Protein AF-A0A7S1ATR2-F1 (afdb_monomer_lite)

Foldseek 3Di:
DVVVVVLQCVLQPPHPDHDPCSCPVRVVVVVVVVVVLVVVLVVLPDADDLVPCVLSNVVSLPSVPPQWAFLVSQLVSLLRFFPQDVQQPDDDPNRSVSSSVQSSVQSVVLDDCVQAVTTGGSCQCVPDSHSSVSSVVRTHGDPPPDPPDDD

Secondary structure (DSSP, 8-state):
-HHHHHHHHHHHTTSSS--HHHIIIIIHHHHHHHHHHHHHHHHT-SPPPTTT-HHHHHHHH-SS--SEEEHHHHHHHHHHHS-HHHHH-S-SSHHHHHHHHHHHHHHHHH--TTT-SSEEEHHHHHSTTSHHHHHHHHS-PPP---TT---

Organism: Noctiluca scintillans (NCBI:txid2966)

Radius of gyration: 18.46 Å; chains: 1; bounding box: 58×36×49 Å

Sequence (151 aa):
SEQLQDHWSNWCGKSSSLTETGFLEQMWPWVSDNLLQLVAEEQRGSPPSLAEDPSAWFRHFDYDDTGSLTKPQVARGCAKCCDLDSLAGKSSLGSRRAAVQRVRNVVEECWDSQRWATAVPLADFAAPKGLAFQLSRRLPWPPVVRRGESL

pLDDT: mean 85.07, std 13.61, range [41.25, 98.31]

Structure (mmCIF, N/CA/C/O backbone):
data_AF-A0A7S1ATR2-F1
#
_entry.id   AF-A0A7S1ATR2-F1
#
loop_
_atom_site.group_PDB
_atom_site.id
_atom_site.type_symbol
_atom_site.label_atom_id
_atom_site.label_alt_id
_atom_site.label_comp_id
_atom_site.label_asym_id
_atom_site.label_entity_id
_atom_site.label_seq_id
_atom_site.pdbx_PDB_ins_code
_atom_site.Cartn_x
_atom_site.Cartn_y
_atom_site.Cartn_z
_atom_site.occupancy
_atom_site.B_iso_or_equiv
_atom_site.auth_seq_id
_atom_site.auth_comp_id
_atom_site.auth_asym_id
_atom_site.auth_atom_id
_atom_site.pdbx_PDB_model_num
ATOM 1 N N . SER A 1 1 ? 9.240 7.612 -15.435 1.00 50.59 1 SER A N 1
ATOM 2 C CA . SER A 1 1 ? 9.757 7.374 -14.071 1.00 50.59 1 SER A CA 1
ATOM 3 C C . SER A 1 1 ? 11.198 6.928 -14.223 1.00 50.59 1 SER A C 1
ATOM 5 O O . SER A 1 1 ? 11.462 6.263 -15.215 1.00 50.59 1 SER A O 1
ATOM 7 N N . GLU A 1 2 ? 12.105 7.289 -13.310 1.00 41.25 2 GLU A N 1
ATOM 8 C CA . GLU A 1 2 ? 13.527 6.870 -13.363 1.00 41.25 2 GLU A CA 1
ATOM 9 C C . GLU A 1 2 ? 13.681 5.363 -13.604 1.00 41.25 2 GLU A C 1
ATOM 11 O O . GLU A 1 2 ? 14.382 4.961 -14.521 1.00 41.25 2 GLU A O 1
ATOM 16 N N . GLN A 1 3 ? 12.870 4.544 -12.928 1.00 59.41 3 GLN A N 1
ATOM 17 C CA . GLN A 1 3 ? 12.875 3.083 -13.085 1.00 59.41 3 GLN A CA 1
ATOM 18 C C . GLN A 1 3 ? 12.712 2.600 -14.540 1.00 59.41 3 GLN A C 1
ATOM 20 O O . GLN A 1 3 ? 13.352 1.639 -14.942 1.00 59.41 3 GLN A O 1
ATOM 25 N N . LEU A 1 4 ? 11.886 3.265 -15.358 1.00 65.94 4 LEU A N 1
ATOM 26 C CA . LEU A 1 4 ? 11.695 2.887 -16.767 1.00 65.94 4 LEU A CA 1
ATOM 27 C C . LEU A 1 4 ? 12.898 3.269 -17.642 1.00 65.94 4 LEU A C 1
ATOM 29 O O . LEU A 1 4 ? 13.191 2.567 -18.604 1.00 65.94 4 LEU A O 1
ATOM 33 N N . GLN A 1 5 ? 13.596 4.362 -17.314 1.00 64.31 5 GLN A N 1
ATOM 34 C CA . GLN A 1 5 ? 14.826 4.766 -18.008 1.00 64.31 5 GLN A CA 1
ATOM 35 C C . GLN A 1 5 ? 16.005 3.852 -17.651 1.00 64.31 5 GLN A C 1
ATOM 37 O O . GLN A 1 5 ? 16.804 3.516 -18.530 1.00 64.31 5 GLN A O 1
ATOM 42 N N . ASP A 1 6 ? 16.066 3.392 -16.403 1.00 73.25 6 ASP A N 1
ATOM 43 C CA . ASP A 1 6 ? 17.066 2.421 -15.953 1.00 73.25 6 ASP A CA 1
ATOM 44 C C . ASP A 1 6 ? 16.861 1.064 -16.641 1.00 73.25 6 ASP A C 1
ATOM 46 O O . ASP A 1 6 ? 17.800 0.479 -17.183 1.00 73.25 6 ASP A O 1
ATOM 50 N N . HIS A 1 7 ? 15.609 0.597 -16.717 1.00 78.12 7 HIS A N 1
ATOM 51 C CA . HIS A 1 7 ? 15.266 -0.612 -17.462 1.00 78.12 7 HIS A CA 1
ATOM 52 C C . HIS A 1 7 ? 15.553 -0.476 -18.964 1.00 78.12 7 HIS A C 1
ATOM 54 O O . HIS A 1 7 ? 16.103 -1.401 -19.553 1.00 78.12 7 HIS A O 1
ATOM 60 N N . TRP A 1 8 ? 15.264 0.680 -19.574 1.00 79.00 8 TRP A N 1
ATOM 61 C CA . TRP A 1 8 ? 15.525 0.922 -20.997 1.00 79.00 8 TRP A CA 1
ATOM 62 C C . TRP A 1 8 ? 17.004 0.770 -21.363 1.00 79.00 8 TRP A C 1
ATOM 64 O O . TRP A 1 8 ? 17.337 0.112 -22.350 1.00 79.00 8 TRP A O 1
ATOM 74 N N . SER A 1 9 ? 17.889 1.339 -20.543 1.00 82.88 9 SER A N 1
ATOM 75 C CA . SER A 1 9 ? 19.338 1.230 -20.737 1.00 82.88 9 SER A CA 1
ATOM 76 C C . SER A 1 9 ? 19.808 -0.224 -20.621 1.00 82.88 9 SER A C 1
ATOM 78 O O . SER A 1 9 ? 20.608 -0.679 -21.435 1.00 82.88 9 SER A O 1
ATOM 80 N N . ASN A 1 10 ? 19.247 -0.987 -19.677 1.00 83.19 10 ASN A N 1
ATOM 81 C CA . ASN A 1 10 ? 19.546 -2.413 -19.530 1.00 83.19 10 ASN A CA 1
ATOM 82 C C . ASN A 1 10 ? 19.058 -3.241 -20.730 1.00 83.19 10 ASN A C 1
ATOM 84 O O . ASN A 1 10 ? 19.819 -4.045 -21.271 1.00 83.19 10 ASN A O 1
ATOM 88 N N . TRP A 1 11 ? 17.831 -2.999 -21.202 1.00 85.75 11 TRP A N 1
ATOM 89 C CA . TRP A 1 11 ? 17.247 -3.716 -22.340 1.00 85.75 11 TRP A CA 1
ATOM 90 C C . TRP A 1 11 ? 18.001 -3.461 -23.647 1.00 85.75 11 TRP A C 1
ATOM 92 O O . TRP A 1 11 ? 18.158 -4.370 -24.459 1.00 85.75 11 TRP A O 1
ATOM 102 N N . CYS A 1 12 ? 18.497 -2.237 -23.845 1.00 84.94 12 CYS A N 1
ATOM 103 C CA . CYS A 1 12 ? 19.293 -1.888 -25.021 1.00 84.94 12 CYS A CA 1
ATOM 104 C C . CYS A 1 12 ? 20.766 -2.329 -24.890 1.00 84.94 12 CYS A C 1
ATOM 106 O O . CYS A 1 12 ? 21.476 -2.451 -25.893 1.00 84.94 12 CYS A O 1
ATOM 108 N N . GLY A 1 13 ? 21.246 -2.605 -23.673 1.00 80.81 13 GLY A N 1
ATOM 109 C CA . GLY A 1 13 ? 22.628 -2.997 -23.410 1.00 80.81 13 GLY A CA 1
ATOM 110 C C . GLY A 1 13 ? 23.620 -1.924 -23.873 1.00 80.81 13 GLY A C 1
ATOM 111 O O . GLY A 1 13 ? 23.603 -0.796 -23.394 1.00 80.81 13 GLY A O 1
ATOM 112 N N . LYS A 1 14 ? 24.508 -2.274 -24.815 1.00 78.12 14 LYS A N 1
ATOM 113 C CA . LYS A 1 14 ? 25.454 -1.322 -25.442 1.00 78.12 14 LYS A CA 1
ATOM 114 C C . LYS A 1 14 ? 24.884 -0.619 -26.681 1.00 78.12 14 LYS A C 1
ATOM 116 O O . LYS A 1 14 ? 25.548 0.248 -27.244 1.00 78.12 14 LYS A O 1
ATOM 121 N N . SER A 1 15 ? 23.709 -1.035 -27.146 1.00 75.44 15 SER A N 1
ATOM 122 C CA . SER A 1 15 ? 23.043 -0.441 -28.301 1.00 75.44 15 SER A CA 1
ATOM 123 C C . SER A 1 15 ? 22.290 0.817 -27.876 1.00 75.44 15 SER A C 1
ATOM 125 O O . SER A 1 15 ? 21.780 0.908 -26.763 1.00 75.44 15 SER A O 1
ATOM 127 N N . SER A 1 16 ? 22.171 1.784 -28.781 1.00 80.31 16 SER A N 1
ATOM 128 C CA . SER A 1 16 ? 21.263 2.927 -28.620 1.00 80.31 16 SER A CA 1
ATOM 129 C C . SER A 1 16 ? 19.802 2.579 -28.941 1.00 80.31 16 SER A C 1
ATOM 131 O O . SER A 1 16 ? 18.923 3.429 -28.810 1.00 80.31 16 SER A O 1
ATOM 133 N N . SER A 1 17 ? 19.541 1.345 -29.382 1.00 85.12 17 SER A N 1
ATOM 134 C CA . SER A 1 17 ? 18.225 0.851 -29.792 1.00 85.12 17 SER A CA 1
ATOM 135 C C . SER A 1 17 ? 17.948 -0.552 -29.252 1.00 85.12 17 SER A C 1
ATOM 137 O O . SER A 1 17 ? 18.873 -1.346 -29.051 1.00 85.12 17 SER A O 1
ATOM 139 N N . LEU A 1 18 ? 16.666 -0.857 -29.045 1.00 87.31 18 LEU A N 1
ATOM 140 C CA . LEU A 1 18 ? 16.206 -2.161 -28.581 1.00 87.31 18 LEU A CA 1
ATOM 141 C C . LEU A 1 18 ? 16.381 -3.204 -29.693 1.00 87.31 18 LEU A C 1
ATOM 143 O O . LEU A 1 18 ? 15.736 -3.120 -30.737 1.00 87.31 18 LEU A O 1
ATOM 147 N N . THR A 1 19 ? 17.262 -4.177 -29.470 1.00 91.44 19 THR A N 1
ATOM 148 C CA . THR A 1 19 ? 17.450 -5.312 -30.382 1.00 91.44 19 THR A CA 1
ATOM 149 C C . THR A 1 19 ? 16.386 -6.380 -30.141 1.00 91.44 19 THR A C 1
ATOM 151 O O . THR A 1 19 ? 15.756 -6.405 -29.086 1.00 91.44 19 THR A O 1
ATOM 154 N N . GLU A 1 20 ? 16.210 -7.301 -31.090 1.00 89.69 20 GLU A N 1
ATOM 155 C CA . GLU A 1 20 ? 15.305 -8.447 -30.925 1.00 89.69 20 GLU A CA 1
ATOM 156 C C . GLU A 1 20 ? 15.653 -9.276 -29.679 1.00 89.69 20 GLU A C 1
ATOM 158 O O . GLU A 1 20 ? 14.774 -9.589 -28.880 1.00 89.69 20 GLU A O 1
ATOM 163 N N . THR A 1 21 ? 16.941 -9.540 -29.443 1.00 87.12 21 THR A N 1
ATOM 164 C CA . THR A 1 21 ? 17.422 -10.215 -28.228 1.00 87.12 21 THR A CA 1
ATOM 165 C C . THR A 1 21 ? 17.117 -9.404 -26.967 1.00 87.12 21 THR A C 1
ATOM 167 O O . THR A 1 21 ? 16.603 -9.950 -25.997 1.00 87.12 21 THR A O 1
ATOM 170 N N . GLY A 1 22 ? 17.363 -8.088 -26.976 1.00 86.31 22 GLY A N 1
ATOM 171 C CA . GLY A 1 22 ? 17.025 -7.214 -25.847 1.00 86.31 22 GLY A CA 1
ATOM 172 C C . GLY A 1 22 ? 15.521 -7.178 -25.557 1.00 86.31 22 GLY A C 1
ATOM 173 O O . GLY A 1 22 ? 15.105 -7.157 -24.397 1.00 86.31 22 GLY A O 1
ATOM 174 N N . PHE A 1 23 ? 14.695 -7.240 -26.603 1.00 88.12 23 PHE A N 1
ATOM 175 C CA . PHE A 1 23 ? 13.250 -7.351 -26.476 1.00 88.12 23 PHE A CA 1
ATOM 176 C C . PHE A 1 23 ? 12.839 -8.699 -25.873 1.00 88.12 23 PHE A C 1
ATOM 178 O O . PHE A 1 23 ? 12.171 -8.707 -24.845 1.00 88.12 23 PHE A O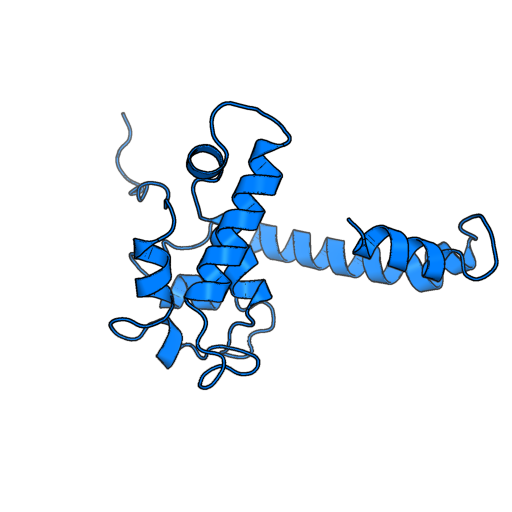 1
ATOM 185 N N . LEU A 1 24 ? 13.243 -9.825 -26.465 1.00 89.69 24 LEU A N 1
ATOM 186 C CA . LEU A 1 24 ? 12.774 -11.156 -26.063 1.00 89.69 24 LEU A CA 1
ATOM 187 C C . LEU A 1 24 ? 13.343 -11.631 -24.723 1.00 89.69 24 LEU A C 1
ATOM 189 O O . LEU A 1 24 ? 12.624 -12.264 -23.955 1.00 89.69 24 LEU A O 1
ATOM 193 N N . GLU A 1 25 ? 14.611 -11.342 -24.433 1.00 87.50 25 GLU A N 1
ATOM 194 C CA . GLU A 1 25 ? 15.293 -11.899 -23.258 1.00 87.50 25 GLU A CA 1
ATOM 195 C C . GLU A 1 25 ? 15.249 -10.976 -22.040 1.00 87.50 25 GLU A C 1
ATOM 197 O O . GLU A 1 25 ? 15.388 -11.452 -20.916 1.00 87.50 25 GLU A O 1
ATOM 202 N N . GLN A 1 26 ? 15.047 -9.666 -22.232 1.00 86.31 26 GLN A N 1
ATOM 203 C CA . GLN A 1 26 ? 15.052 -8.713 -21.119 1.00 86.31 26 GLN A CA 1
ATOM 204 C C . GLN A 1 26 ? 13.730 -7.969 -20.944 1.00 86.31 26 GLN A C 1
ATOM 206 O O . GLN A 1 26 ? 13.154 -7.987 -19.855 1.00 86.31 26 GLN A O 1
ATOM 211 N N . MET A 1 27 ? 13.234 -7.301 -21.991 1.00 88.06 27 MET A N 1
ATOM 212 C CA . MET A 1 27 ? 12.010 -6.503 -21.878 1.00 88.06 27 MET A CA 1
ATOM 213 C C . MET A 1 27 ? 10.768 -7.386 -21.741 1.00 88.06 27 MET A C 1
ATOM 215 O O . MET A 1 27 ? 9.921 -7.115 -20.893 1.00 88.06 27 MET A O 1
ATOM 219 N N . TRP A 1 28 ? 10.640 -8.429 -22.560 1.00 86.44 28 TRP A N 1
ATOM 220 C CA . TRP A 1 28 ? 9.441 -9.257 -22.625 1.00 86.44 28 TRP A CA 1
ATOM 221 C C . TRP A 1 28 ? 9.137 -9.993 -21.316 1.00 86.44 28 TRP A C 1
ATOM 223 O O . TRP A 1 28 ? 7.989 -9.900 -20.887 1.00 86.44 28 TRP A O 1
ATOM 233 N N . PRO A 1 29 ? 10.097 -10.635 -20.619 1.00 86.25 29 PRO A N 1
ATOM 234 C CA . PRO A 1 29 ? 9.832 -11.226 -19.308 1.00 86.25 29 PRO A CA 1
ATOM 235 C C . PRO A 1 29 ? 9.296 -10.192 -18.315 1.00 86.25 29 PRO A C 1
ATOM 237 O O . PRO A 1 29 ? 8.263 -10.412 -17.692 1.00 86.25 29 PRO A O 1
ATOM 240 N N . TRP A 1 30 ? 9.917 -9.007 -18.260 1.00 84.00 30 TRP A N 1
ATOM 241 C CA . TRP A 1 30 ? 9.449 -7.922 -17.399 1.00 84.00 30 TRP A CA 1
ATOM 242 C C . TRP A 1 30 ? 8.032 -7.471 -17.773 1.00 84.00 30 TRP A C 1
ATOM 244 O O . TRP A 1 30 ? 7.175 -7.347 -16.901 1.00 84.00 30 TRP A O 1
ATOM 254 N N . VAL A 1 31 ? 7.748 -7.247 -19.060 1.00 84.38 31 VAL A N 1
ATOM 255 C CA . VAL A 1 31 ? 6.413 -6.840 -19.526 1.00 84.38 31 VAL A CA 1
ATOM 256 C C . VAL A 1 31 ? 5.379 -7.924 -19.231 1.00 84.38 31 VAL A C 1
ATOM 258 O O . VAL A 1 31 ? 4.317 -7.606 -18.707 1.00 84.38 31 VAL A O 1
ATOM 261 N N . SER A 1 32 ? 5.687 -9.187 -19.521 1.00 85.81 32 SER A N 1
ATOM 262 C CA . SER A 1 32 ? 4.817 -10.337 -19.272 1.00 85.81 32 SER A CA 1
ATOM 263 C C . SER A 1 32 ? 4.480 -10.469 -17.787 1.00 85.81 32 SER A C 1
ATOM 265 O O . SER A 1 32 ? 3.306 -10.579 -17.440 1.00 85.81 32 SER A O 1
ATOM 267 N N . ASP A 1 33 ? 5.473 -10.374 -16.902 1.00 79.94 33 ASP A N 1
ATOM 268 C CA . ASP A 1 33 ? 5.259 -10.432 -15.454 1.00 79.94 33 ASP A CA 1
ATOM 269 C C . ASP A 1 33 ? 4.388 -9.268 -14.964 1.00 79.94 33 ASP A C 1
ATOM 271 O O . ASP A 1 33 ? 3.466 -9.461 -14.170 1.00 79.94 33 ASP A O 1
ATOM 275 N N . ASN A 1 34 ? 4.619 -8.056 -15.481 1.00 79.12 34 ASN A N 1
ATOM 276 C CA . ASN A 1 34 ? 3.790 -6.895 -15.153 1.00 79.12 34 ASN A CA 1
ATOM 277 C C . ASN A 1 34 ? 2.352 -7.053 -15.674 1.00 79.12 34 ASN A C 1
ATOM 279 O O . ASN A 1 34 ? 1.408 -6.694 -14.973 1.00 79.12 34 ASN A O 1
ATOM 283 N N . LEU A 1 35 ? 2.160 -7.609 -16.874 1.00 80.69 35 LEU A N 1
ATOM 284 C CA . LEU A 1 35 ? 0.832 -7.893 -17.423 1.00 80.69 35 LEU A CA 1
ATOM 285 C C . LEU A 1 35 ? 0.100 -8.955 -16.596 1.00 80.69 35 LEU A C 1
ATOM 287 O O . LEU A 1 35 ? -1.072 -8.767 -16.281 1.00 80.69 35 LEU A O 1
ATOM 291 N N . LEU A 1 36 ? 0.782 -10.028 -16.190 1.00 78.94 36 LEU A N 1
ATOM 292 C CA . LEU A 1 36 ? 0.213 -11.054 -15.313 1.00 78.94 36 LEU A CA 1
ATOM 293 C C . LEU A 1 36 ? -0.205 -10.469 -13.961 1.00 78.94 36 LEU A C 1
ATOM 295 O O . LEU A 1 36 ? -1.295 -10.772 -13.479 1.00 78.94 36 LEU A O 1
ATOM 299 N N . GLN A 1 37 ? 0.612 -9.586 -13.379 1.00 73.75 37 GLN A N 1
ATOM 300 C CA . GLN A 1 37 ? 0.242 -8.869 -12.158 1.00 73.75 37 GLN A CA 1
ATOM 301 C C . GLN A 1 37 ? -0.993 -7.987 -12.362 1.00 73.75 37 GLN A C 1
ATOM 303 O O . GLN A 1 37 ? -1.888 -8.010 -11.523 1.00 73.75 37 GLN A O 1
ATOM 308 N N . LEU A 1 38 ? -1.086 -7.250 -13.474 1.00 74.94 38 LEU A N 1
ATOM 309 C CA . LEU A 1 38 ? -2.260 -6.424 -13.780 1.00 74.94 38 LEU A CA 1
ATOM 310 C C . LEU A 1 38 ? -3.534 -7.267 -13.945 1.00 74.94 38 LEU A C 1
ATOM 312 O O . LEU A 1 38 ? -4.575 -6.903 -13.404 1.00 74.94 38 LEU A O 1
ATOM 316 N N . VAL A 1 39 ? -3.447 -8.410 -14.631 1.00 78.94 39 VAL A N 1
ATOM 317 C CA . VAL A 1 39 ? -4.578 -9.339 -14.798 1.00 78.94 39 VAL A CA 1
ATOM 318 C C . VAL A 1 39 ? -4.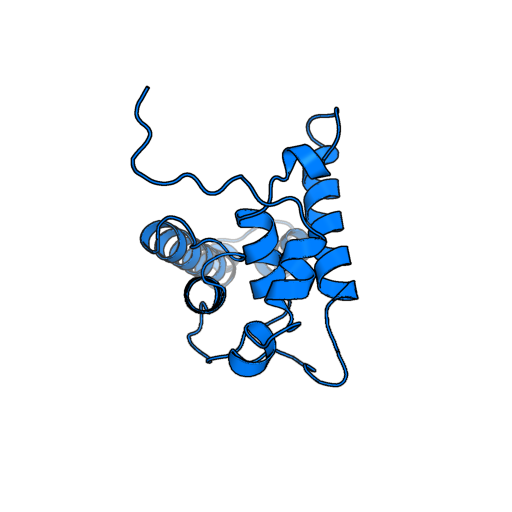999 -9.941 -13.457 1.00 78.94 39 VAL A C 1
ATOM 320 O O . VAL A 1 39 ? -6.188 -9.987 -13.145 1.00 78.94 39 VAL A O 1
ATOM 323 N N . ALA A 1 40 ? -4.041 -10.376 -12.634 1.00 77.50 40 ALA A N 1
ATOM 324 C CA . ALA A 1 40 ? -4.328 -10.899 -11.302 1.00 77.50 40 ALA A CA 1
ATOM 325 C C . ALA A 1 40 ? -4.976 -9.834 -10.401 1.00 77.50 40 ALA A C 1
ATOM 327 O O . ALA A 1 40 ? -5.898 -10.140 -9.646 1.00 77.50 40 ALA A O 1
ATOM 328 N N . GLU A 1 41 ? -4.530 -8.579 -10.496 1.00 75.00 41 GLU A N 1
ATOM 329 C CA . GLU A 1 41 ? -5.143 -7.449 -9.795 1.00 75.00 41 GLU A CA 1
ATOM 330 C C . GLU A 1 41 ? -6.590 -7.197 -10.255 1.00 75.00 41 GLU A C 1
ATOM 332 O O . GLU A 1 41 ? -7.453 -6.972 -9.409 1.00 75.00 41 GLU A O 1
ATOM 337 N N . GLU A 1 42 ? -6.882 -7.265 -11.558 1.00 78.06 42 GLU A N 1
ATOM 338 C CA . GLU A 1 42 ? -8.241 -7.084 -12.092 1.00 78.06 42 GLU A CA 1
ATOM 339 C C . GLU A 1 42 ? -9.201 -8.187 -11.611 1.00 78.06 42 GLU A C 1
ATOM 341 O O . GLU A 1 42 ? -10.339 -7.910 -11.229 1.00 78.06 42 GLU A O 1
ATOM 346 N N . GLN A 1 43 ? -8.722 -9.431 -11.526 1.00 83.12 43 GLN A N 1
ATOM 347 C CA . GLN A 1 43 ? -9.514 -10.569 -11.046 1.00 83.12 43 GLN A CA 1
ATOM 348 C C . GLN A 1 43 ? -9.835 -10.519 -9.543 1.00 83.12 43 GLN A C 1
ATOM 350 O O . GLN A 1 43 ? -10.840 -11.093 -9.119 1.00 83.12 43 GLN A O 1
ATOM 355 N N . ARG A 1 44 ? -9.030 -9.825 -8.723 1.00 82.94 44 ARG A N 1
ATOM 356 C CA . ARG A 1 44 ? -9.281 -9.674 -7.273 1.00 82.94 44 ARG A CA 1
ATOM 357 C C . ARG A 1 44 ? -10.482 -8.768 -6.960 1.00 82.94 44 ARG A C 1
ATOM 359 O O . ARG A 1 44 ? -10.962 -8.773 -5.826 1.00 82.94 44 ARG A O 1
ATOM 366 N N . GLY A 1 45 ? -10.985 -8.021 -7.945 1.00 85.94 45 GLY A N 1
ATOM 367 C CA . GLY A 1 45 ? -12.145 -7.145 -7.801 1.00 85.94 45 GLY A CA 1
ATOM 368 C C . GLY A 1 45 ? -11.863 -5.884 -6.979 1.00 85.94 45 GLY A C 1
ATOM 369 O O . GLY A 1 45 ? -10.718 -5.483 -6.778 1.00 85.94 45 GLY A O 1
ATOM 370 N N . SER A 1 46 ? -12.924 -5.217 -6.517 1.00 86.62 46 SER A N 1
ATOM 371 C CA . SER A 1 46 ? -12.775 -3.998 -5.717 1.00 86.62 46 SER A CA 1
ATOM 372 C C . SER A 1 46 ? -12.190 -4.309 -4.332 1.00 86.62 46 SER A C 1
ATOM 374 O O . SER A 1 46 ? -12.684 -5.217 -3.657 1.00 86.62 46 SER A O 1
ATOM 376 N N . PRO A 1 47 ? -11.183 -3.546 -3.874 1.00 89.69 47 PRO A N 1
ATOM 377 C CA . PRO A 1 47 ? -10.606 -3.736 -2.552 1.00 89.69 47 PRO A CA 1
ATOM 378 C C . PRO A 1 47 ? -11.641 -3.474 -1.442 1.00 89.69 47 PRO A C 1
ATOM 380 O O . PRO A 1 47 ? -12.477 -2.576 -1.589 1.00 89.69 47 PRO A O 1
ATOM 383 N N . PRO A 1 48 ? -11.588 -4.215 -0.317 1.00 92.50 48 PRO A N 1
ATOM 384 C CA . PRO A 1 48 ? -12.401 -3.938 0.870 1.00 92.50 48 PRO A CA 1
ATOM 385 C C . PRO A 1 48 ? -12.162 -2.530 1.433 1.00 92.50 48 PRO A C 1
ATOM 387 O O . PRO A 1 48 ? -11.172 -1.878 1.111 1.00 92.50 48 PRO A O 1
ATOM 390 N N . SER A 1 49 ? -13.039 -2.050 2.315 1.00 90.81 49 SER A N 1
ATOM 391 C CA . SER A 1 49 ? -12.810 -0.788 3.031 1.00 90.81 49 SER A CA 1
ATOM 392 C C . SER A 1 49 ? -11.731 -0.968 4.102 1.00 90.81 49 SER A C 1
ATOM 394 O O . SER A 1 49 ? -11.891 -1.794 5.000 1.00 90.81 49 SER A O 1
ATOM 396 N N . LEU A 1 50 ? -10.663 -0.160 4.057 1.00 93.44 50 LEU A N 1
ATOM 397 C CA . LEU A 1 50 ? -9.601 -0.184 5.076 1.00 93.44 50 LEU A CA 1
ATOM 398 C C . LEU A 1 50 ? -10.143 0.124 6.483 1.00 93.44 50 LEU A C 1
ATOM 400 O O . LEU A 1 50 ? -9.627 -0.390 7.473 1.00 93.44 50 LEU A O 1
ATOM 404 N N . ALA A 1 51 ? -11.164 0.979 6.571 1.00 90.12 51 ALA A N 1
ATOM 405 C CA . ALA A 1 51 ? -11.743 1.403 7.840 1.00 90.12 51 ALA A CA 1
ATOM 406 C C . ALA A 1 51 ? -12.713 0.367 8.432 1.00 90.12 51 ALA A C 1
ATOM 408 O O . ALA A 1 51 ? -12.798 0.264 9.653 1.00 90.12 51 ALA A O 1
ATOM 409 N N . GLU A 1 52 ? -13.437 -0.379 7.592 1.00 91.56 52 GLU A N 1
ATOM 410 C CA . GLU A 1 52 ? -14.433 -1.359 8.055 1.00 91.56 52 GLU A CA 1
ATOM 411 C C . GLU A 1 52 ? -13.848 -2.762 8.229 1.00 91.56 52 GLU A C 1
ATOM 413 O O . GLU A 1 52 ? -14.168 -3.436 9.203 1.00 91.56 52 GLU A O 1
ATOM 418 N N . ASP A 1 53 ? -12.978 -3.195 7.312 1.00 94.94 53 ASP A N 1
ATOM 419 C CA . ASP A 1 53 ? -12.334 -4.508 7.364 1.00 94.94 53 ASP A CA 1
ATOM 420 C C . ASP A 1 53 ? -10.848 -4.408 6.968 1.00 94.94 53 ASP A C 1
ATOM 422 O O . ASP A 1 53 ? -10.451 -4.765 5.850 1.00 94.94 53 ASP A O 1
ATOM 426 N N . PRO A 1 54 ? -9.987 -3.936 7.891 1.00 96.31 54 PRO A N 1
ATOM 427 C CA . PRO A 1 54 ? -8.554 -3.829 7.639 1.00 96.31 54 PRO A CA 1
ATOM 428 C C . PRO A 1 54 ? -7.903 -5.189 7.362 1.00 96.31 54 PRO A C 1
ATOM 430 O O . PRO A 1 54 ? -6.900 -5.249 6.656 1.00 96.31 54 PRO A O 1
ATOM 433 N N . SER A 1 55 ? -8.468 -6.290 7.867 1.00 97.44 55 SER A N 1
ATOM 434 C CA . SER A 1 55 ? -7.906 -7.630 7.667 1.00 97.44 55 SER A CA 1
ATOM 435 C C . SER A 1 55 ? -8.196 -8.172 6.268 1.00 97.44 55 SER A C 1
ATOM 437 O O . SER A 1 55 ? -7.349 -8.835 5.670 1.00 97.44 55 SER A O 1
ATOM 439 N N . ALA A 1 56 ? -9.387 -7.922 5.721 1.00 95.56 56 ALA A N 1
ATOM 440 C CA . ALA A 1 56 ? -9.678 -8.234 4.325 1.00 95.56 56 ALA A CA 1
ATOM 441 C C . ALA A 1 56 ? -8.930 -7.298 3.372 1.00 95.56 56 ALA A C 1
ATOM 443 O O . ALA A 1 56 ? -8.406 -7.770 2.365 1.00 95.56 56 ALA A O 1
ATOM 444 N N . TRP A 1 57 ? -8.816 -6.005 3.703 1.00 96.00 57 TRP A N 1
ATOM 445 C CA . TRP A 1 57 ? -7.984 -5.071 2.939 1.00 96.00 57 TRP A CA 1
ATOM 446 C C . TRP A 1 57 ? -6.535 -5.559 2.865 1.00 96.00 57 TRP A C 1
ATOM 448 O O . TRP A 1 57 ? -5.958 -5.623 1.785 1.00 96.00 57 TRP A O 1
ATOM 458 N N . PHE A 1 58 ? -5.972 -5.978 4.001 1.00 97.50 58 PHE A N 1
ATOM 459 C CA . PHE A 1 58 ? -4.616 -6.511 4.075 1.00 97.50 58 PHE A CA 1
ATOM 460 C C . PHE A 1 58 ? -4.420 -7.692 3.125 1.00 97.50 58 PHE A C 1
ATOM 462 O O . PHE A 1 58 ? -3.560 -7.646 2.252 1.00 97.50 58 PHE A O 1
ATOM 469 N N . ARG A 1 59 ? -5.279 -8.713 3.238 1.00 95.50 59 ARG A N 1
ATOM 470 C CA . ARG A 1 59 ? -5.223 -9.915 2.391 1.00 95.50 59 ARG A CA 1
ATOM 471 C C . ARG A 1 59 ? -5.395 -9.595 0.907 1.00 95.50 59 ARG A C 1
ATOM 473 O O . ARG A 1 59 ? -4.803 -10.253 0.063 1.00 95.50 59 ARG A O 1
ATOM 480 N N . HIS A 1 60 ? -6.181 -8.572 0.576 1.00 93.69 60 HIS A N 1
ATOM 481 C CA . HIS A 1 60 ? -6.355 -8.141 -0.807 1.00 93.69 60 HIS A CA 1
ATOM 482 C C . HIS A 1 60 ? -5.048 -7.609 -1.425 1.00 93.69 60 HIS A C 1
ATOM 484 O O . HIS A 1 60 ? -4.802 -7.842 -2.610 1.00 93.69 60 HIS A O 1
ATOM 490 N N . PHE A 1 61 ? -4.205 -6.932 -0.636 1.00 93.69 61 PHE A N 1
ATOM 491 C CA . PHE A 1 61 ? -2.952 -6.309 -1.092 1.00 93.69 61 PHE A CA 1
ATOM 492 C C . PHE A 1 61 ? -1.679 -7.110 -0.784 1.00 93.69 61 PHE A C 1
ATOM 494 O O . PHE A 1 61 ? -0.602 -6.728 -1.249 1.00 93.69 61 PHE A O 1
ATOM 501 N N . ASP A 1 62 ? -1.797 -8.222 -0.061 1.00 93.88 62 ASP A N 1
ATOM 502 C CA . ASP A 1 62 ? -0.734 -9.213 0.119 1.00 93.88 62 ASP A CA 1
ATOM 503 C C . ASP A 1 62 ? -0.631 -10.037 -1.173 1.00 93.88 62 ASP A C 1
ATOM 505 O O . ASP A 1 62 ? -1.324 -11.032 -1.390 1.00 93.88 62 ASP A O 1
ATOM 509 N N . TYR A 1 63 ? 0.100 -9.497 -2.151 1.00 84.88 63 TYR A N 1
ATOM 510 C CA . TYR A 1 63 ? 0.162 -10.075 -3.498 1.00 84.88 63 TYR A CA 1
ATOM 511 C C . TYR A 1 63 ? 0.880 -11.419 -3.531 1.00 84.88 63 TYR A C 1
ATOM 513 O O . TYR A 1 63 ? 0.518 -12.274 -4.336 1.00 84.88 63 TYR A O 1
ATOM 521 N N . ASP A 1 64 ? 1.869 -11.573 -2.663 1.00 86.38 64 ASP A N 1
ATOM 522 C CA . ASP A 1 64 ? 2.745 -12.726 -2.521 1.00 86.38 64 ASP A CA 1
ATOM 523 C C . ASP A 1 64 ? 2.328 -13.669 -1.379 1.00 86.38 64 ASP A C 1
ATOM 525 O O . ASP A 1 64 ? 3.005 -14.670 -1.160 1.00 86.38 64 ASP A O 1
ATOM 529 N N . ASP A 1 65 ? 1.201 -13.390 -0.709 1.00 89.62 65 ASP A N 1
ATOM 530 C CA . ASP A 1 65 ? 0.608 -14.205 0.368 1.00 89.62 65 ASP A CA 1
ATOM 531 C C . ASP A 1 65 ? 1.616 -14.538 1.481 1.00 89.62 65 ASP A C 1
ATOM 533 O O . ASP A 1 65 ? 1.708 -15.658 1.987 1.00 89.62 65 ASP A O 1
ATOM 537 N N . THR A 1 66 ? 2.428 -13.546 1.849 1.00 94.31 66 THR A N 1
ATOM 538 C CA . THR A 1 66 ? 3.496 -13.716 2.846 1.00 94.31 66 THR A CA 1
ATOM 539 C C . THR A 1 66 ? 2.992 -13.563 4.280 1.00 94.31 66 THR A C 1
ATOM 541 O O . THR A 1 66 ? 3.737 -13.793 5.238 1.00 94.31 66 THR A O 1
ATOM 544 N N . GLY A 1 67 ? 1.740 -13.135 4.457 1.00 96.06 67 GLY A N 1
ATOM 545 C CA . GLY A 1 67 ? 1.166 -12.758 5.746 1.00 96.06 67 GLY A CA 1
ATOM 546 C C . GLY A 1 67 ? 1.681 -11.411 6.264 1.00 96.06 67 GLY A C 1
ATOM 547 O O . GLY A 1 67 ? 1.444 -11.067 7.428 1.00 96.06 67 GLY A O 1
ATOM 548 N N . SER A 1 68 ? 2.402 -10.655 5.431 1.00 97.94 68 SER A N 1
ATOM 549 C CA . SER A 1 68 ? 3.021 -9.365 5.747 1.00 97.94 68 SER A CA 1
ATOM 550 C C . SER A 1 68 ? 2.902 -8.412 4.558 1.00 97.94 68 SER A C 1
ATOM 552 O O . SER A 1 68 ? 3.065 -8.816 3.417 1.00 97.94 68 SER A O 1
ATOM 554 N N . LEU A 1 69 ? 2.670 -7.122 4.805 1.00 97.81 69 LEU A N 1
ATOM 555 C CA . LEU A 1 69 ? 2.703 -6.121 3.737 1.00 97.81 69 LEU A CA 1
ATOM 556 C C . LEU A 1 69 ? 4.007 -5.351 3.761 1.00 97.81 69 LEU A C 1
ATOM 558 O O . LEU A 1 69 ? 4.355 -4.708 4.749 1.00 97.81 69 LEU A O 1
ATOM 562 N N . THR A 1 70 ? 4.702 -5.343 2.637 1.00 96.56 70 THR A N 1
ATOM 563 C CA . THR A 1 70 ? 5.798 -4.413 2.392 1.00 96.56 70 THR A CA 1
ATOM 564 C C . THR A 1 70 ? 5.267 -2.981 2.294 1.00 96.56 70 THR A C 1
ATOM 566 O O . THR A 1 70 ? 4.126 -2.724 1.891 1.00 96.56 70 THR A O 1
ATOM 569 N N . LYS A 1 71 ? 6.118 -2.001 2.605 1.00 95.88 71 LYS A N 1
ATOM 570 C CA . LYS A 1 71 ? 5.763 -0.581 2.468 1.00 95.88 71 LYS A CA 1
ATOM 571 C C . LYS A 1 71 ? 5.251 -0.216 1.052 1.00 95.88 71 LYS A C 1
ATOM 573 O O . LYS A 1 71 ? 4.251 0.502 0.962 1.00 95.88 71 LYS A O 1
ATOM 578 N N . PRO A 1 72 ? 5.837 -0.721 -0.058 1.00 93.62 72 PRO A N 1
ATOM 579 C CA . PRO A 1 72 ? 5.284 -0.521 -1.400 1.00 93.62 72 PRO A CA 1
ATOM 580 C C . PRO A 1 72 ? 3.878 -1.100 -1.606 1.00 93.62 72 PRO A C 1
ATOM 582 O O . PRO A 1 72 ? 3.068 -0.451 -2.272 1.00 93.62 72 PRO A O 1
ATOM 585 N N . GLN A 1 73 ? 3.562 -2.272 -1.039 1.00 94.19 73 GLN A N 1
ATOM 586 C CA . GLN A 1 73 ? 2.210 -2.848 -1.099 1.00 94.19 73 GLN A CA 1
ATOM 587 C C . GLN A 1 73 ? 1.201 -1.955 -0.371 1.00 94.19 73 GLN A C 1
ATOM 589 O O . GLN A 1 73 ? 0.165 -1.617 -0.945 1.00 94.19 73 GLN A O 1
ATOM 594 N N . VAL A 1 74 ? 1.543 -1.472 0.831 1.00 96.94 74 VAL A N 1
ATOM 595 C CA . VAL A 1 74 ? 0.700 -0.523 1.577 1.00 96.94 74 VAL A CA 1
ATOM 596 C C . VAL A 1 74 ? 0.479 0.763 0.779 1.00 96.94 74 VAL A C 1
ATOM 598 O O . VAL A 1 74 ? -0.660 1.182 0.585 1.00 96.94 74 VAL A O 1
ATOM 601 N N . ALA A 1 75 ? 1.544 1.375 0.252 1.00 95.25 75 ALA A N 1
ATOM 602 C CA . ALA A 1 75 ? 1.438 2.603 -0.536 1.00 95.25 75 ALA A CA 1
ATOM 603 C C . ALA A 1 75 ? 0.601 2.421 -1.811 1.00 95.25 75 ALA A C 1
ATOM 605 O O . ALA A 1 75 ? -0.190 3.304 -2.152 1.00 95.25 75 ALA A O 1
ATOM 606 N N . ARG A 1 76 ? 0.740 1.278 -2.500 1.00 91.62 76 ARG A N 1
ATOM 607 C CA . ARG A 1 76 ? -0.082 0.940 -3.670 1.00 91.62 76 ARG A CA 1
ATOM 608 C C . ARG A 1 76 ? -1.551 0.802 -3.279 1.00 91.62 76 ARG A C 1
ATOM 610 O O . ARG A 1 76 ? -2.395 1.397 -3.944 1.00 91.62 76 ARG A O 1
ATOM 617 N N . GLY A 1 77 ? -1.847 0.073 -2.204 1.00 93.62 77 GLY A N 1
ATOM 618 C CA . GLY A 1 77 ? -3.211 -0.084 -1.709 1.00 93.62 77 GLY A CA 1
ATOM 619 C C . GLY A 1 77 ? -3.840 1.257 -1.337 1.00 93.62 77 GLY A C 1
ATOM 620 O O . GLY A 1 77 ? -4.935 1.574 -1.795 1.00 93.62 77 GLY A O 1
ATOM 621 N N . CYS A 1 78 ? -3.121 2.102 -0.592 1.00 95.19 78 CYS A N 1
ATOM 622 C CA . CYS A 1 78 ? -3.582 3.446 -0.253 1.00 95.19 78 CYS A CA 1
ATOM 623 C C . CYS A 1 78 ? -3.883 4.273 -1.508 1.00 95.19 78 CYS A C 1
ATOM 625 O O . CYS A 1 78 ? -4.959 4.847 -1.612 1.00 95.19 78 CYS A O 1
ATOM 627 N N . ALA A 1 79 ? -2.977 4.301 -2.490 1.00 92.06 79 ALA A N 1
ATOM 628 C CA . ALA A 1 79 ? -3.170 5.072 -3.718 1.00 92.06 79 ALA A CA 1
ATOM 629 C C . ALA A 1 79 ? -4.345 4.568 -4.573 1.00 92.06 79 ALA A C 1
ATOM 631 O O . ALA A 1 79 ? -4.954 5.366 -5.280 1.00 92.06 79 ALA A O 1
ATOM 632 N N . LYS A 1 80 ? -4.666 3.268 -4.518 1.00 89.12 80 LYS A N 1
ATOM 633 C CA . LYS A 1 80 ? -5.837 2.696 -5.199 1.00 89.12 80 LYS A CA 1
ATOM 634 C C . LYS A 1 80 ? -7.150 2.999 -4.482 1.00 89.12 80 LYS A C 1
ATOM 636 O O . LYS A 1 80 ? -8.171 3.161 -5.137 1.00 89.12 80 LYS A O 1
ATOM 641 N N . CYS A 1 81 ? -7.121 3.025 -3.155 1.00 90.38 81 CYS A N 1
ATOM 642 C CA . CYS A 1 81 ? -8.322 3.113 -2.336 1.00 90.38 81 CYS A CA 1
ATOM 643 C C . CYS A 1 81 ? -8.661 4.533 -1.881 1.00 90.38 81 CYS A C 1
ATOM 645 O O . CYS A 1 81 ? -9.797 4.746 -1.490 1.00 90.38 81 CYS A O 1
ATOM 647 N N . CYS A 1 82 ? -7.719 5.477 -1.864 1.00 88.62 82 CYS A N 1
ATOM 648 C CA . CYS A 1 82 ? -7.974 6.850 -1.424 1.00 88.62 82 CYS A CA 1
ATOM 649 C C . CYS A 1 82 ? -8.574 7.722 -2.536 1.00 88.62 82 CYS A C 1
ATOM 651 O O . CYS A 1 82 ? -8.382 7.473 -3.728 1.00 88.62 82 CYS A O 1
ATOM 653 N N . ASP A 1 83 ? -9.263 8.788 -2.135 1.00 87.56 83 ASP A N 1
ATOM 654 C CA . ASP A 1 83 ? -9.702 9.842 -3.041 1.00 87.56 83 ASP A CA 1
ATOM 655 C C . ASP A 1 83 ? -8.502 10.721 -3.428 1.00 87.56 83 ASP A C 1
ATOM 657 O O . ASP A 1 83 ? -8.149 11.704 -2.763 1.00 87.56 83 ASP A O 1
ATOM 661 N N . LEU A 1 84 ? -7.832 10.321 -4.510 1.00 84.12 84 LEU A N 1
ATOM 662 C CA . LEU A 1 84 ? -6.683 11.049 -5.034 1.00 84.12 84 LEU A CA 1
ATOM 663 C C . LEU A 1 84 ? -7.057 12.455 -5.502 1.00 84.12 84 LEU A C 1
ATOM 665 O O . LEU A 1 84 ? -6.197 13.325 -5.419 1.00 84.12 84 LEU A O 1
ATOM 669 N N . ASP A 1 85 ? -8.287 12.707 -5.951 1.00 82.88 85 ASP A N 1
ATOM 670 C CA . ASP A 1 85 ? -8.696 14.026 -6.447 1.00 82.88 85 ASP A CA 1
ATOM 671 C C . ASP A 1 85 ? -8.771 15.033 -5.293 1.00 82.88 85 ASP A C 1
ATOM 673 O O . ASP A 1 85 ? -8.263 16.156 -5.403 1.00 82.88 85 ASP A O 1
ATOM 677 N N . SER A 1 86 ? -9.267 14.584 -4.135 1.00 82.00 86 SER A N 1
ATOM 678 C CA . SER A 1 86 ? -9.200 15.338 -2.877 1.00 82.00 86 SER A CA 1
ATOM 679 C C . SER A 1 86 ? -7.761 15.656 -2.441 1.00 82.00 86 SER A C 1
ATOM 681 O O . SER A 1 86 ? -7.511 16.711 -1.854 1.00 82.00 86 SER A O 1
ATOM 683 N N . LEU A 1 87 ? -6.787 14.788 -2.746 1.00 80.00 87 LEU A N 1
ATOM 684 C CA . LEU A 1 87 ? -5.361 15.009 -2.440 1.00 80.00 87 LEU A CA 1
ATOM 685 C C . LEU A 1 87 ? -4.620 15.855 -3.481 1.00 80.00 87 LEU A C 1
ATOM 687 O O . LEU A 1 87 ? -3.589 16.465 -3.168 1.00 80.00 87 LEU A O 1
ATOM 691 N N . ALA A 1 88 ? -5.103 15.836 -4.718 1.00 75.06 88 ALA A N 1
ATOM 692 C CA . ALA A 1 88 ? -4.457 16.420 -5.876 1.00 75.06 88 ALA A CA 1
ATOM 693 C C . ALA A 1 88 ? -4.591 17.957 -5.867 1.00 75.06 88 ALA A C 1
ATOM 695 O O . ALA A 1 88 ? -3.620 18.678 -6.108 1.00 75.06 88 ALA A O 1
ATOM 696 N N . GLY A 1 89 ? -5.753 18.485 -5.478 1.00 65.81 89 GLY A N 1
ATOM 697 C CA . GLY A 1 89 ? -6.065 19.911 -5.615 1.00 65.81 89 GLY A CA 1
ATOM 698 C C . GLY A 1 89 ? -6.468 20.282 -7.054 1.00 65.81 89 GLY A C 1
ATOM 699 O O . GLY A 1 89 ? -6.455 19.457 -7.961 1.00 65.81 89 GLY A O 1
ATOM 700 N N . LYS A 1 90 ? -6.861 21.543 -7.290 1.00 60.19 90 LYS A N 1
ATOM 701 C CA . LYS A 1 90 ? -7.648 21.986 -8.472 1.00 60.19 90 LYS A CA 1
ATOM 702 C C . LYS A 1 90 ? -6.949 21.981 -9.858 1.00 60.19 90 LYS A C 1
ATOM 704 O O . LYS A 1 90 ? -7.507 22.538 -10.797 1.00 60.19 90 LYS A O 1
ATOM 709 N N . SER A 1 91 ? -5.758 21.404 -10.034 1.00 53.62 91 SER A N 1
ATOM 710 C CA . SER A 1 91 ? -5.111 21.272 -11.366 1.00 53.62 91 SER A CA 1
ATOM 711 C C . SER A 1 91 ? -5.103 19.806 -11.819 1.00 53.62 91 SER A C 1
ATOM 713 O O . SER A 1 91 ? -5.315 18.943 -10.986 1.00 53.62 91 SER A O 1
ATOM 715 N N . SER A 1 92 ? -4.932 19.470 -13.103 1.00 60.22 92 SER A N 1
ATOM 716 C CA . SER A 1 92 ? -5.336 18.138 -13.613 1.00 60.22 92 SER A CA 1
ATOM 717 C C . SER A 1 92 ? -4.224 17.090 -13.807 1.00 60.22 92 SER A C 1
ATOM 719 O O . SER A 1 92 ? -4.518 15.901 -13.757 1.00 60.22 92 SER A O 1
ATOM 721 N N . LEU A 1 93 ? -2.944 17.456 -13.988 1.00 54.34 93 LEU A N 1
ATOM 722 C CA . LEU A 1 93 ? -1.880 16.470 -14.305 1.00 54.34 93 LEU A CA 1
ATOM 723 C C . LEU A 1 93 ? -0.675 16.481 -13.349 1.00 54.34 93 LEU A C 1
ATOM 725 O O . LEU A 1 93 ? -0.228 15.415 -12.923 1.00 54.34 93 LEU A O 1
ATOM 729 N N . GLY A 1 94 ? -0.195 17.653 -12.912 1.00 57.91 94 GLY A N 1
ATOM 730 C CA . GLY A 1 94 ? 0.776 17.741 -11.800 1.00 57.91 94 GLY A CA 1
ATOM 731 C C . GLY A 1 94 ? 0.193 17.251 -10.464 1.00 57.91 94 GLY A C 1
ATOM 732 O O . GLY A 1 94 ? 0.896 16.765 -9.581 1.00 57.91 94 GLY A O 1
ATOM 733 N N . SER A 1 95 ? -1.130 17.294 -10.395 1.00 74.31 95 SER A N 1
ATOM 734 C CA . SER A 1 95 ? -1.988 16.987 -9.263 1.00 74.31 95 SER A CA 1
ATOM 735 C C . SER A 1 95 ? -1.969 15.517 -8.852 1.00 74.31 95 SER A C 1
ATOM 737 O O . SER A 1 95 ? -1.759 15.204 -7.685 1.00 74.31 95 SER A O 1
ATOM 739 N N . ARG A 1 96 ? -2.095 14.581 -9.807 1.00 80.69 96 ARG A N 1
ATOM 740 C CA . ARG A 1 96 ? -2.157 13.145 -9.482 1.00 80.69 96 ARG A CA 1
ATOM 741 C C . ARG A 1 96 ? -0.813 12.601 -9.008 1.00 80.69 96 ARG A C 1
ATOM 743 O O . ARG A 1 96 ? -0.761 11.804 -8.076 1.00 80.69 96 ARG A O 1
ATOM 750 N N . ARG A 1 97 ? 0.293 13.062 -9.606 1.00 82.69 97 ARG A N 1
ATOM 751 C CA . ARG A 1 97 ? 1.641 12.725 -9.121 1.00 82.69 97 ARG A CA 1
ATOM 752 C C . ARG A 1 97 ? 1.860 13.278 -7.712 1.00 82.69 97 ARG A C 1
ATOM 754 O O . ARG A 1 97 ? 2.376 12.555 -6.865 1.00 82.69 97 ARG A O 1
ATOM 761 N N . ALA A 1 98 ? 1.442 14.518 -7.458 1.00 83.62 98 ALA A N 1
ATOM 762 C CA . ALA A 1 98 ? 1.506 15.120 -6.130 1.00 83.62 98 ALA A CA 1
ATOM 763 C C . ALA A 1 98 ? 0.630 14.373 -5.107 1.00 83.62 98 ALA A C 1
ATOM 765 O O . ALA A 1 98 ? 1.081 14.139 -3.989 1.00 83.62 98 ALA A O 1
ATOM 766 N N . ALA A 1 99 ? -0.568 13.924 -5.496 1.00 87.69 99 ALA A N 1
ATOM 767 C CA . ALA A 1 99 ? -1.452 13.112 -4.663 1.00 87.69 99 ALA A CA 1
ATOM 768 C C . ALA A 1 99 ? -0.803 11.777 -4.277 1.00 87.69 99 ALA A C 1
ATOM 770 O O . ALA A 1 99 ? -0.725 11.446 -3.096 1.00 87.69 99 ALA A O 1
ATOM 771 N N . VAL A 1 100 ? -0.245 11.048 -5.250 1.00 89.50 100 VAL A N 1
ATOM 772 C CA . VAL A 1 100 ? 0.493 9.800 -4.988 1.00 89.50 100 VAL A CA 1
ATOM 773 C C . VAL A 1 100 ? 1.714 10.054 -4.102 1.00 89.50 100 VAL A C 1
ATOM 775 O O . VAL A 1 100 ? 2.000 9.258 -3.209 1.00 89.50 100 VAL A O 1
ATOM 778 N N . GLN A 1 101 ? 2.428 11.165 -4.303 1.00 89.44 101 GLN A N 1
ATOM 779 C CA . GLN A 1 101 ? 3.544 11.523 -3.430 1.00 89.44 101 GLN A CA 1
ATOM 780 C C . GLN A 1 101 ? 3.076 11.807 -1.997 1.00 89.44 101 GLN A C 1
ATOM 782 O O . GLN A 1 101 ? 3.719 11.365 -1.051 1.00 89.44 101 GLN A O 1
ATOM 787 N N . ARG A 1 102 ? 1.927 12.469 -1.822 1.00 91.00 102 ARG A N 1
ATOM 788 C CA . ARG A 1 102 ? 1.300 12.659 -0.508 1.00 91.00 102 ARG A CA 1
ATOM 789 C C . ARG A 1 102 ? 0.958 11.335 0.159 1.00 91.00 102 ARG A C 1
ATOM 791 O O . ARG A 1 102 ? 1.284 11.161 1.327 1.00 91.00 102 ARG A O 1
ATOM 798 N N . VAL A 1 103 ? 0.370 10.394 -0.582 1.00 94.31 103 VAL A N 1
ATOM 799 C CA . VAL A 1 103 ? 0.096 9.042 -0.075 1.00 94.31 103 VAL A CA 1
ATOM 800 C C . VAL A 1 103 ? 1.378 8.384 0.430 1.00 94.31 103 VAL A C 1
ATOM 802 O O . VAL A 1 103 ? 1.398 7.872 1.546 1.00 94.31 103 VAL A O 1
ATOM 805 N N . ARG A 1 104 ? 2.464 8.435 -0.353 1.00 94.88 104 ARG A N 1
ATOM 806 C CA . ARG A 1 104 ? 3.763 7.876 0.055 1.00 94.88 104 ARG A CA 1
ATOM 807 C C . ARG A 1 104 ? 4.294 8.518 1.330 1.00 94.88 104 ARG A C 1
ATOM 809 O O . ARG A 1 104 ? 4.713 7.790 2.218 1.00 94.88 104 ARG A O 1
ATOM 816 N N . ASN A 1 105 ? 4.237 9.844 1.433 1.00 94.81 105 ASN A N 1
ATOM 817 C CA . ASN A 1 105 ? 4.697 10.558 2.622 1.00 94.81 105 ASN A CA 1
ATOM 818 C C . ASN A 1 105 ? 3.897 10.143 3.865 1.00 94.81 105 ASN A C 1
ATOM 820 O O . ASN A 1 105 ? 4.488 9.849 4.894 1.00 94.81 105 ASN A O 1
ATOM 824 N N . VAL A 1 106 ? 2.567 10.040 3.760 1.00 96.62 106 VAL A N 1
ATOM 825 C CA . VAL A 1 106 ? 1.724 9.595 4.882 1.00 96.62 106 VAL A CA 1
ATOM 826 C C . VAL A 1 106 ? 2.045 8.158 5.290 1.00 96.62 106 VAL A C 1
ATOM 828 O O . VAL A 1 106 ? 2.123 7.866 6.480 1.00 96.62 106 VAL A O 1
ATOM 831 N N . VAL A 1 107 ? 2.252 7.259 4.323 1.00 97.44 107 VAL A N 1
ATOM 832 C CA . VAL A 1 107 ? 2.671 5.882 4.619 1.00 97.44 107 VAL A CA 1
ATOM 833 C C . VAL A 1 107 ? 4.025 5.871 5.322 1.00 97.44 107 VAL A C 1
ATOM 835 O O . VAL A 1 107 ? 4.163 5.162 6.310 1.00 97.44 107 VAL A O 1
ATOM 838 N N . GLU A 1 108 ? 4.987 6.675 4.865 1.00 96.44 108 GLU A N 1
ATOM 839 C CA . GLU A 1 108 ? 6.308 6.799 5.491 1.00 96.44 108 GLU A CA 1
ATOM 840 C C . GLU A 1 108 ? 6.212 7.305 6.936 1.00 96.44 108 GLU A C 1
ATOM 842 O O . GLU A 1 108 ? 6.806 6.719 7.832 1.00 96.44 108 GLU A O 1
ATOM 847 N N . GLU A 1 109 ? 5.412 8.341 7.188 1.00 97.00 109 GLU A N 1
ATOM 848 C CA . GLU A 1 109 ? 5.215 8.913 8.526 1.00 97.00 109 GLU A CA 1
ATOM 849 C C . GLU A 1 109 ? 4.501 7.972 9.506 1.00 97.00 109 GLU A C 1
ATOM 851 O O . GLU A 1 109 ? 4.658 8.108 10.719 1.00 97.00 109 GLU A O 1
ATOM 856 N N . CYS A 1 110 ? 3.656 7.071 9.003 1.00 97.12 110 CYS A N 1
ATOM 857 C CA . CYS A 1 110 ? 2.984 6.055 9.811 1.00 97.12 110 CYS A CA 1
ATOM 858 C C . CYS A 1 110 ? 3.826 4.787 9.989 1.00 97.12 110 CYS A C 1
ATOM 860 O O . CYS A 1 110 ? 3.468 3.927 10.795 1.00 97.12 110 CYS A O 1
ATOM 862 N N . TRP A 1 111 ? 4.904 4.637 9.220 1.00 97.56 111 TRP A N 1
ATOM 863 C CA . TRP A 1 111 ? 5.715 3.434 9.220 1.00 97.56 111 TRP A CA 1
ATOM 864 C C . TRP A 1 111 ? 6.702 3.435 10.384 1.00 97.56 111 TRP A C 1
ATOM 866 O O . TRP A 1 111 ? 7.608 4.262 10.453 1.00 97.56 111 TRP A O 1
ATOM 876 N N . ASP A 1 112 ? 6.574 2.458 11.274 1.00 96.19 112 ASP A N 1
ATOM 877 C CA . ASP A 1 112 ? 7.547 2.226 12.334 1.00 96.19 112 ASP A CA 1
ATOM 878 C C . ASP A 1 112 ? 8.696 1.363 11.794 1.00 96.19 112 ASP A C 1
ATOM 880 O O . ASP A 1 112 ? 8.579 0.144 11.693 1.00 96.19 112 ASP A O 1
ATOM 884 N N . SER A 1 113 ? 9.814 1.985 11.416 1.00 94.06 113 SER A N 1
ATOM 885 C CA . SER A 1 113 ? 10.976 1.268 10.869 1.00 94.06 113 SER A CA 1
ATOM 886 C C . SER A 1 113 ? 11.718 0.413 11.898 1.00 94.06 113 SER A C 1
ATOM 888 O O . SER A 1 113 ? 12.441 -0.501 11.503 1.00 94.06 113 SER A O 1
ATOM 890 N N . GLN A 1 114 ? 11.540 0.671 13.199 1.00 94.06 114 GLN A N 1
ATOM 891 C CA . GLN A 1 114 ? 12.131 -0.157 14.253 1.00 94.06 114 GLN A CA 1
ATOM 892 C C . GLN A 1 114 ? 11.348 -1.457 14.433 1.00 94.06 114 GLN A C 1
ATOM 894 O O . GLN A 1 114 ? 11.943 -2.503 14.688 1.00 94.06 114 GLN A O 1
ATOM 899 N N . ARG A 1 115 ? 10.022 -1.398 14.274 1.00 94.69 115 ARG A N 1
ATOM 900 C CA . ARG A 1 115 ? 9.136 -2.560 14.391 1.00 94.69 115 ARG A CA 1
ATOM 901 C C . ARG A 1 115 ? 8.958 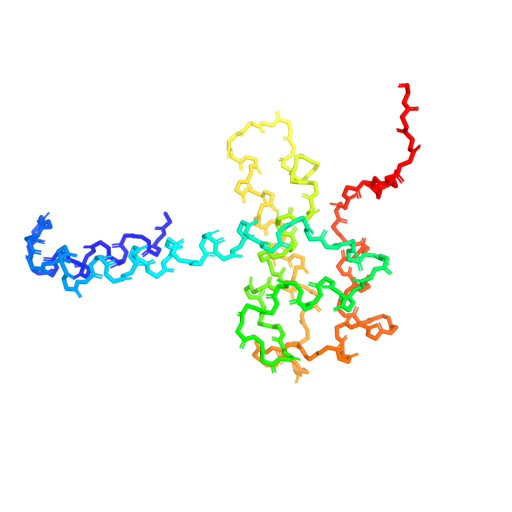-3.316 13.073 1.00 94.69 115 ARG A C 1
ATOM 903 O O . ARG A 1 115 ? 8.861 -4.539 13.078 1.00 94.69 115 ARG A O 1
ATOM 910 N N . TRP A 1 116 ? 8.925 -2.603 11.949 1.00 95.62 116 TRP A N 1
ATOM 911 C CA . TRP A 1 116 ? 8.614 -3.127 10.616 1.00 95.62 116 TRP A CA 1
ATOM 912 C C . TRP A 1 116 ? 9.760 -2.818 9.654 1.00 95.62 116 TRP A C 1
ATOM 914 O O . TRP A 1 116 ? 9.635 -2.007 8.738 1.00 95.62 116 TRP A O 1
ATOM 924 N N . ALA A 1 117 ? 10.912 -3.451 9.872 1.00 91.06 117 ALA A N 1
ATOM 925 C CA . ALA A 1 117 ? 12.115 -3.181 9.081 1.00 91.06 117 ALA A CA 1
ATOM 926 C C . ALA A 1 117 ? 11.881 -3.340 7.564 1.00 91.06 117 ALA A C 1
ATOM 928 O O . ALA A 1 117 ? 12.370 -2.537 6.771 1.00 91.06 117 ALA A O 1
ATOM 929 N N . THR A 1 118 ? 11.103 -4.348 7.162 1.00 91.38 118 THR A N 1
ATOM 930 C CA . THR A 1 118 ? 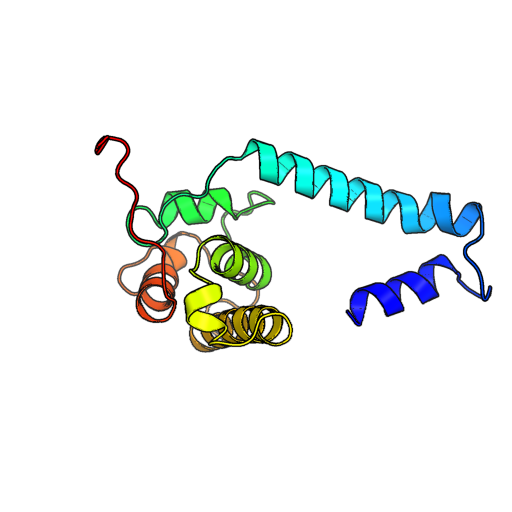10.826 -4.662 5.749 1.00 91.38 118 THR A CA 1
ATOM 931 C C . THR A 1 118 ? 9.334 -4.752 5.434 1.00 91.38 118 THR A C 1
ATOM 933 O O . THR A 1 118 ? 8.901 -4.306 4.368 1.00 91.38 118 THR A O 1
ATOM 936 N N . ALA A 1 119 ? 8.538 -5.290 6.359 1.00 97.25 119 ALA A N 1
ATOM 937 C CA . ALA A 1 119 ? 7.108 -5.493 6.186 1.00 97.25 119 ALA A CA 1
ATOM 938 C C . ALA A 1 119 ? 6.364 -5.446 7.531 1.00 97.25 119 ALA A C 1
ATOM 940 O O . ALA A 1 119 ? 6.953 -5.688 8.586 1.00 97.25 119 ALA A O 1
ATOM 941 N N . VAL A 1 120 ? 5.069 -5.127 7.480 1.00 98.19 120 VAL A N 1
ATOM 942 C CA . VAL A 1 120 ? 4.163 -5.102 8.634 1.00 98.19 120 VAL A CA 1
ATOM 943 C C . VAL A 1 120 ? 3.299 -6.371 8.641 1.00 98.19 120 VAL A C 1
ATOM 945 O O . VAL A 1 120 ? 2.610 -6.630 7.651 1.00 98.19 120 VAL A O 1
ATOM 948 N N . PRO A 1 121 ? 3.298 -7.172 9.721 1.00 98.06 121 PRO A N 1
ATOM 949 C CA . PRO A 1 121 ? 2.441 -8.350 9.813 1.00 98.06 121 PRO A CA 1
ATOM 950 C C . PRO A 1 121 ? 0.979 -7.956 10.058 1.00 98.06 121 PRO A C 1
ATOM 952 O O . PRO A 1 121 ? 0.693 -6.894 10.622 1.00 98.06 121 PRO A O 1
ATOM 955 N N . LEU A 1 122 ? 0.042 -8.845 9.711 1.00 98.12 122 LEU A N 1
ATOM 956 C CA . LEU A 1 122 ? -1.400 -8.604 9.875 1.00 98.12 122 LEU A CA 1
ATOM 957 C C . LEU A 1 122 ? -1.779 -8.157 11.297 1.00 98.12 122 LEU A C 1
ATOM 959 O O . LEU A 1 122 ? -2.575 -7.232 11.462 1.00 98.12 122 LEU A O 1
ATOM 963 N N . ALA A 1 123 ? -1.192 -8.785 12.320 1.00 97.62 123 ALA A N 1
ATOM 964 C CA . ALA A 1 123 ? -1.476 -8.473 13.720 1.00 97.62 123 ALA A CA 1
ATOM 965 C C . ALA A 1 123 ? -1.177 -7.005 14.061 1.00 97.62 123 ALA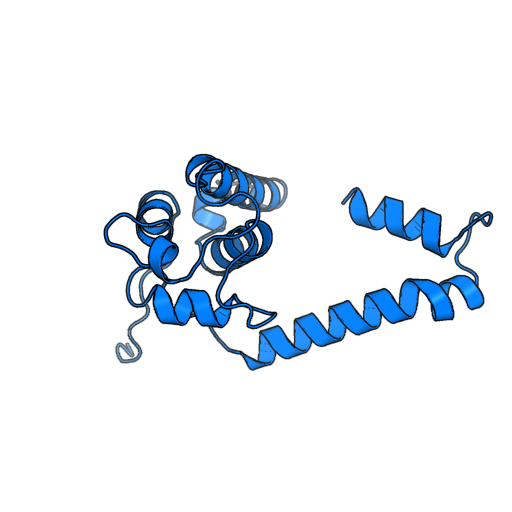 A C 1
ATOM 967 O O . ALA A 1 123 ? -1.962 -6.359 14.748 1.00 97.62 123 ALA A O 1
ATOM 968 N N . ASP A 1 124 ? -0.086 -6.460 13.529 1.00 97.94 124 ASP A N 1
ATOM 969 C CA . ASP A 1 124 ? 0.331 -5.080 13.769 1.00 97.94 124 ASP A CA 1
ATOM 970 C C . ASP A 1 124 ? -0.419 -4.092 12.876 1.00 97.94 124 ASP A C 1
ATOM 972 O O . ASP A 1 124 ? -0.702 -2.959 13.275 1.00 97.94 124 ASP A O 1
ATOM 976 N N . PHE A 1 125 ? -0.765 -4.530 11.666 1.00 98.31 125 PHE A N 1
ATOM 977 C CA . PHE A 1 125 ? -1.546 -3.746 10.727 1.00 98.31 125 PHE A CA 1
ATOM 978 C C . PHE A 1 125 ? -2.963 -3.486 11.250 1.00 98.31 125 PHE A C 1
ATOM 980 O O . PHE A 1 125 ? -3.404 -2.335 11.281 1.00 98.31 125 PHE A O 1
ATOM 987 N N . ALA A 1 126 ? -3.653 -4.547 11.680 1.00 97.88 126 ALA A N 1
ATOM 988 C CA . ALA A 1 126 ? -5.056 -4.527 12.090 1.00 97.88 126 ALA A CA 1
ATOM 989 C C . ALA A 1 126 ? -5.268 -4.288 13.598 1.00 97.88 126 ALA A C 1
ATOM 991 O O . ALA A 1 126 ? -6.413 -4.169 14.038 1.00 97.88 126 ALA A O 1
ATOM 992 N N . ALA A 1 127 ? -4.196 -4.209 14.397 1.00 96.69 127 ALA A N 1
ATOM 993 C CA . ALA A 1 127 ? -4.287 -3.917 15.826 1.00 96.69 127 ALA A CA 1
ATOM 994 C C . ALA A 1 127 ? -5.080 -2.625 16.112 1.00 96.69 127 ALA A C 1
ATOM 996 O O . ALA A 1 127 ? -5.077 -1.688 15.305 1.00 96.69 127 ALA A O 1
ATOM 997 N N . PRO A 1 128 ? -5.681 -2.492 17.310 1.00 93.06 128 PRO A N 1
ATOM 998 C CA . PRO A 1 128 ? -6.176 -1.208 17.787 1.00 93.06 128 PRO A CA 1
ATOM 999 C C . PRO A 1 128 ? -5.046 -0.168 17.756 1.00 93.06 128 PRO A C 1
ATOM 1001 O O . PRO A 1 128 ? -4.036 -0.324 18.438 1.00 93.06 128 PRO A O 1
ATOM 1004 N N . LYS A 1 129 ? -5.212 0.899 16.963 1.00 94.56 129 LYS A N 1
ATOM 1005 C CA . LYS A 1 129 ? -4.173 1.916 16.676 1.00 94.56 129 LYS A CA 1
ATOM 1006 C C . LYS A 1 129 ? -2.965 1.425 15.851 1.00 94.56 129 LYS A C 1
ATOM 1008 O O . LYS A 1 129 ? -1.962 2.138 15.763 1.00 94.56 129 LYS A O 1
ATOM 1013 N N . GLY A 1 130 ? -3.081 0.255 15.228 1.00 96.06 130 GLY A N 1
ATOM 1014 C CA . GLY A 1 130 ? -2.145 -0.284 14.243 1.00 96.06 130 GLY A CA 1
ATOM 1015 C C . GLY A 1 130 ? -2.095 0.539 12.956 1.00 96.06 130 GLY A C 1
ATOM 1016 O O . GLY A 1 130 ? -2.765 1.572 12.833 1.00 96.06 130 GLY A O 1
ATOM 1017 N N . LEU A 1 131 ? -1.298 0.093 11.983 1.00 97.75 131 LEU A N 1
ATOM 1018 C CA . LEU A 1 131 ? -1.041 0.875 10.768 1.00 97.75 131 LEU A CA 1
ATOM 1019 C C . LEU A 1 131 ? -2.334 1.243 10.019 1.00 97.75 131 LEU A C 1
ATOM 1021 O O . LEU A 1 131 ? -2.497 2.396 9.620 1.00 97.75 131 LEU A O 1
ATOM 1025 N N . ALA A 1 132 ? -3.291 0.316 9.906 1.00 97.50 132 ALA A N 1
ATOM 1026 C CA . ALA A 1 132 ? -4.569 0.571 9.243 1.00 97.50 132 ALA A CA 1
ATOM 1027 C C . ALA A 1 132 ? -5.339 1.741 9.875 1.00 97.50 132 ALA A C 1
ATOM 1029 O O . ALA A 1 132 ? -5.848 2.608 9.169 1.00 97.50 132 ALA A O 1
ATOM 1030 N N . PHE A 1 133 ? -5.373 1.806 11.211 1.00 96.56 133 PHE A N 1
ATOM 1031 C CA . PHE A 1 133 ? -6.022 2.892 11.948 1.00 96.56 133 PHE A CA 1
ATOM 1032 C C . PHE A 1 133 ? -5.326 4.240 11.726 1.00 96.56 133 PHE A C 1
ATOM 1034 O O . PHE A 1 133 ? -5.970 5.285 11.671 1.00 96.56 133 PHE A O 1
ATOM 1041 N N . GLN A 1 134 ? -3.999 4.252 11.628 1.00 96.81 134 GLN A N 1
ATOM 1042 C CA . GLN A 1 134 ? -3.271 5.498 11.405 1.00 96.81 134 GLN A CA 1
ATOM 1043 C C . GLN A 1 134 ? -3.507 6.031 9.989 1.00 96.81 134 GLN A C 1
ATOM 1045 O O . GLN A 1 134 ? -3.790 7.219 9.819 1.00 96.81 134 GLN A O 1
ATOM 1050 N N . LEU A 1 135 ? -3.468 5.144 8.992 1.00 97.00 135 LEU A N 1
ATOM 1051 C CA . LEU A 1 135 ? -3.754 5.469 7.596 1.00 97.00 135 LEU A CA 1
ATOM 1052 C C . LEU A 1 135 ? -5.208 5.923 7.411 1.00 97.00 135 LEU A C 1
ATOM 1054 O O . LEU A 1 135 ? -5.453 6.925 6.732 1.00 97.00 135 LEU A O 1
ATOM 1058 N N . SER A 1 136 ? -6.164 5.254 8.072 1.00 94.19 136 SER A N 1
ATOM 1059 C CA . SER A 1 136 ? -7.590 5.597 7.997 1.00 94.19 136 SER A CA 1
ATOM 1060 C C . SER A 1 136 ? -7.881 7.036 8.440 1.00 94.19 136 SER A C 1
ATOM 1062 O O . SER A 1 136 ? -8.779 7.684 7.911 1.00 94.19 136 SER A O 1
ATOM 1064 N N . ARG A 1 137 ? -7.073 7.573 9.363 1.00 94.25 137 ARG A N 1
ATOM 1065 C CA . ARG A 1 137 ? -7.210 8.938 9.890 1.00 94.25 137 ARG A CA 1
ATOM 1066 C C . ARG A 1 137 ? -6.487 10.021 9.093 1.00 94.25 137 ARG A C 1
ATOM 1068 O O . ARG A 1 137 ? -6.782 11.195 9.307 1.00 94.25 137 ARG A O 1
ATOM 1075 N N . ARG A 1 138 ? -5.504 9.663 8.263 1.00 93.88 138 ARG A N 1
ATOM 1076 C CA . ARG A 1 138 ? -4.618 10.635 7.592 1.00 93.88 138 ARG A CA 1
ATOM 1077 C C . ARG A 1 138 ? -4.859 10.768 6.093 1.00 93.88 138 ARG A C 1
ATOM 1079 O O . ARG A 1 138 ? -4.478 11.784 5.519 1.00 93.88 138 ARG A O 1
ATOM 1086 N N . LEU A 1 139 ? -5.468 9.767 5.463 1.00 9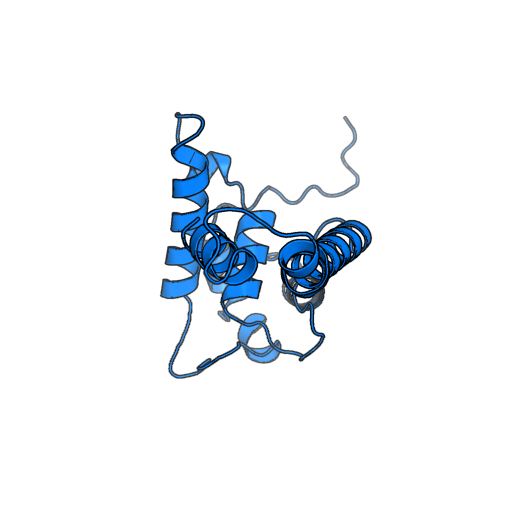3.06 139 LEU A N 1
ATOM 1087 C CA . LEU A 1 139 ? -5.812 9.805 4.043 1.00 93.06 139 LEU A CA 1
ATOM 1088 C C . LEU A 1 139 ? -7.319 10.016 3.850 1.00 93.06 139 LEU A C 1
ATOM 1090 O O . LEU A 1 139 ? -8.107 9.575 4.685 1.00 93.06 139 LEU A O 1
ATOM 1094 N N . PRO A 1 140 ? -7.736 10.686 2.764 1.00 90.56 140 PRO A N 1
ATOM 1095 C CA . PRO A 1 140 ? -9.139 10.779 2.405 1.00 90.56 140 PRO A CA 1
ATOM 1096 C C . PRO A 1 140 ? -9.574 9.457 1.776 1.00 90.56 140 PRO A C 1
ATOM 1098 O O . PRO A 1 140 ? -9.118 9.086 0.695 1.00 90.56 140 PRO A O 1
ATOM 1101 N N . TRP A 1 141 ? -10.448 8.736 2.465 1.00 89.12 141 TRP A N 1
ATOM 1102 C CA . TRP A 1 141 ? -11.038 7.505 1.951 1.00 89.12 141 TRP A CA 1
ATOM 1103 C C . TRP A 1 141 ? -12.398 7.823 1.339 1.00 89.12 141 TRP A C 1
ATOM 1105 O O . TRP A 1 141 ? -13.139 8.628 1.911 1.00 89.12 141 TRP A O 1
ATOM 1115 N N . PRO A 1 142 ? -12.742 7.218 0.193 1.00 81.94 142 PRO A N 1
ATOM 1116 C CA . PRO A 1 142 ? -14.064 7.353 -0.377 1.00 81.94 142 PRO A CA 1
ATOM 1117 C C . PRO A 1 142 ? -15.105 6.865 0.638 1.00 81.94 142 PRO A C 1
ATOM 1119 O O . PRO A 1 142 ? -14.826 5.954 1.429 1.00 81.94 142 PRO A O 1
ATOM 1122 N N . PRO A 1 143 ? -16.305 7.463 0.634 1.00 71.75 143 PRO A N 1
ATOM 1123 C CA . PRO A 1 143 ? -17.387 7.000 1.481 1.00 71.75 143 PRO A CA 1
ATOM 1124 C C . PRO A 1 143 ? -17.676 5.530 1.177 1.00 71.75 143 PRO A C 1
ATOM 1126 O O . PRO A 1 143 ? -17.625 5.091 0.025 1.00 71.75 143 PRO A O 1
ATOM 1129 N N . VAL A 1 144 ? -17.981 4.764 2.221 1.00 68.38 144 VAL A N 1
ATOM 1130 C CA . VAL A 1 144 ? -18.370 3.365 2.067 1.00 68.38 144 VAL A CA 1
ATOM 1131 C C . VAL A 1 144 ? -19.666 3.328 1.265 1.00 68.38 144 VAL A C 1
ATOM 1133 O O . VAL A 1 144 ? -20.729 3.690 1.770 1.00 68.38 144 VAL A O 1
ATOM 1136 N N . VAL A 1 145 ? -19.589 2.872 0.016 1.00 60.66 145 VAL A N 1
ATOM 1137 C CA . VAL A 1 145 ? -20.781 2.606 -0.788 1.00 60.66 145 VAL A CA 1
ATOM 1138 C C . VAL A 1 145 ? -21.406 1.324 -0.253 1.00 60.66 145 VAL A C 1
ATOM 1140 O O . VAL A 1 145 ? -21.003 0.213 -0.605 1.00 60.66 145 VAL A O 1
ATOM 1143 N N . ARG A 1 146 ? -22.387 1.465 0.641 1.00 54.06 146 ARG A N 1
ATOM 1144 C CA . ARG A 1 146 ? -23.205 0.333 1.073 1.00 54.06 146 ARG A CA 1
ATOM 1145 C C . ARG A 1 146 ? -24.028 -0.119 -0.128 1.00 54.06 146 ARG A C 1
ATOM 1147 O O . ARG A 1 146 ? -24.904 0.604 -0.594 1.00 54.06 146 ARG A O 1
ATOM 1154 N N . ARG A 1 147 ? -23.732 -1.311 -0.655 1.00 47.53 147 ARG A N 1
ATOM 1155 C CA . ARG A 1 147 ? -24.564 -1.954 -1.683 1.00 47.53 147 ARG A CA 1
ATOM 1156 C C . ARG A 1 147 ? -25.986 -2.095 -1.127 1.00 47.53 147 ARG A C 1
ATOM 1158 O O . ARG A 1 147 ? -26.220 -2.954 -0.284 1.00 47.53 147 ARG A O 1
ATOM 1165 N N . GLY A 1 148 ? -26.898 -1.225 -1.562 1.00 51.16 148 GLY A N 1
ATOM 1166 C CA . GLY A 1 148 ? -28.291 -1.214 -1.106 1.00 51.16 148 GLY A CA 1
ATOM 1167 C C . GLY A 1 148 ? -29.037 0.111 -1.284 1.00 51.16 148 GLY A C 1
ATOM 1168 O O . GLY A 1 148 ? -30.258 0.088 -1.373 1.00 51.16 148 GLY A O 1
ATOM 1169 N N . GLU A 1 149 ? -28.351 1.248 -1.404 1.00 42.06 149 GLU A N 1
ATOM 1170 C CA . GLU A 1 149 ? -29.015 2.530 -1.683 1.00 42.06 149 GLU A CA 1
ATOM 1171 C C . GLU A 1 149 ? -29.082 2.757 -3.198 1.00 42.06 149 GLU A C 1
ATOM 1173 O O . GLU A 1 149 ? -28.215 3.380 -3.805 1.00 42.06 149 GLU A O 1
ATOM 1178 N N . SER A 1 150 ? -30.098 2.159 -3.824 1.00 41.88 150 SER A N 1
ATOM 1179 C CA . SER A 1 150 ? -30.565 2.597 -5.143 1.00 41.88 150 SER A CA 1
ATOM 1180 C C . SER A 1 150 ? -31.456 3.821 -4.933 1.00 41.88 150 SER A C 1
ATOM 1182 O O . SER A 1 150 ? -32.396 3.747 -4.141 1.00 41.88 150 SER A O 1
ATOM 1184 N N . LEU A 1 151 ? -31.135 4.931 -5.603 1.00 41.28 151 LEU A N 1
ATOM 1185 C CA . LEU A 1 151 ? -32.099 6.004 -5.863 1.00 41.28 151 LEU A CA 1
ATOM 1186 C C . LEU A 1 151 ? -33.082 5.556 -6.948 1.00 41.28 151 LEU A C 1
ATOM 1188 O O . LEU A 1 151 ? -32.620 4.878 -7.896 1.00 41.28 151 LEU A O 1
#